Protein AF-A0AA96S8B7-F1 (afdb_monomer_lite)

Radius of gyration: 14.75 Å; chains: 1; bounding box: 35×33×40 Å

pLDDT: mean 76.96, std 10.24, range [42.0, 88.12]

Structure (mmCIF, N/CA/C/O backbone):
data_AF-A0AA96S8B7-F1
#
_entry.id   AF-A0AA96S8B7-F1
#
loop_
_atom_site.group_PDB
_atom_site.id
_atom_site.type_symbol
_atom_site.label_atom_id
_atom_site.label_alt_id
_atom_site.label_comp_id
_atom_site.label_asym_id
_atom_site.label_entity_id
_atom_site.label_seq_id
_atom_site.pdbx_PDB_ins_code
_atom_site.Cartn_x
_atom_site.Cartn_y
_atom_site.Cartn_z
_atom_site.occupancy
_atom_site.B_iso_or_equiv
_atom_site.auth_seq_id
_atom_site.auth_comp_id
_atom_site.auth_asym_id
_atom_site.auth_atom_id
_atom_site.pdbx_PDB_model_num
ATOM 1 N N . MET A 1 1 ? -17.608 2.745 1.727 1.00 42.00 1 MET A N 1
ATOM 2 C CA . MET A 1 1 ? -17.197 3.798 2.677 1.00 42.00 1 MET A CA 1
ATOM 3 C C . MET A 1 1 ? -15.760 4.150 2.307 1.00 42.00 1 MET A C 1
ATOM 5 O O . MET A 1 1 ? -15.001 3.239 2.007 1.00 42.00 1 MET A O 1
ATOM 9 N N . LYS A 1 2 ? -15.414 5.432 2.158 1.00 51.94 2 LYS A N 1
ATOM 10 C CA . LYS A 1 2 ? -14.020 5.862 1.939 1.00 51.94 2 LYS A CA 1
ATOM 11 C C . LYS A 1 2 ? -13.418 6.082 3.327 1.00 51.94 2 LYS A C 1
ATOM 13 O O . LYS A 1 2 ? -14.131 6.589 4.196 1.00 51.94 2 LYS A O 1
ATOM 18 N N . ILE A 1 3 ? -12.161 5.700 3.551 1.00 57.47 3 ILE A N 1
ATOM 19 C CA . ILE A 1 3 ? -11.437 6.162 4.738 1.00 57.47 3 ILE A CA 1
ATOM 20 C C . ILE A 1 3 ? -11.345 7.689 4.617 1.00 57.47 3 ILE A C 1
ATOM 22 O O . ILE A 1 3 ? -10.510 8.210 3.886 1.00 57.47 3 ILE A O 1
ATOM 26 N N . ASN A 1 4 ? -12.241 8.410 5.288 1.00 65.81 4 ASN A N 1
ATOM 27 C CA . ASN A 1 4 ? -12.198 9.867 5.379 1.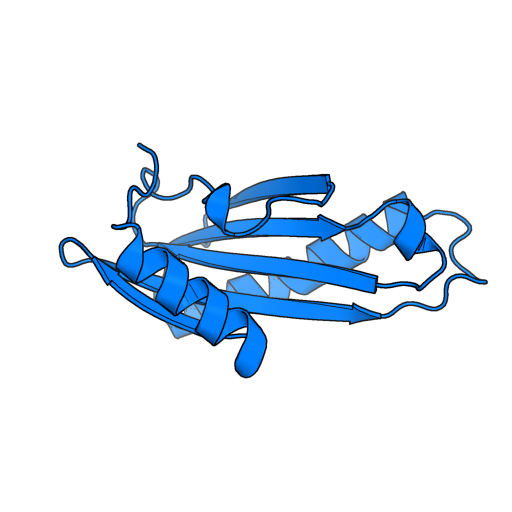00 65.81 4 ASN A CA 1
ATOM 28 C C . ASN A 1 4 ? -11.417 10.233 6.640 1.00 65.81 4 ASN A C 1
ATOM 30 O O . ASN A 1 4 ? -12.002 10.600 7.660 1.00 65.81 4 ASN A O 1
ATOM 34 N N . LEU A 1 5 ? -10.092 10.078 6.585 1.00 73.44 5 LEU A N 1
ATOM 35 C CA . LEU A 1 5 ? -9.236 10.638 7.628 1.00 73.44 5 LEU A CA 1
ATOM 36 C C . LEU A 1 5 ? -9.260 12.169 7.522 1.00 73.44 5 LEU A C 1
ATOM 38 O O . LEU A 1 5 ? -9.311 12.699 6.410 1.00 73.44 5 LEU A O 1
ATOM 42 N N . PRO A 1 6 ? -9.196 12.894 8.651 1.00 81.12 6 PRO A N 1
ATOM 43 C CA . PRO A 1 6 ? -9.025 14.340 8.633 1.00 81.12 6 PRO A CA 1
ATOM 44 C C . PRO A 1 6 ? -7.767 14.728 7.848 1.00 81.12 6 PRO A C 1
ATOM 46 O O . PRO A 1 6 ? -6.746 14.043 7.952 1.00 81.12 6 PRO A O 1
ATOM 49 N N . THR A 1 7 ? -7.811 15.847 7.120 1.00 79.38 7 THR A N 1
ATOM 50 C CA . THR A 1 7 ? -6.695 16.327 6.285 1.00 79.38 7 THR A CA 1
ATOM 51 C C . THR A 1 7 ? -5.375 16.380 7.055 1.00 79.38 7 THR A C 1
ATOM 53 O O . THR A 1 7 ? -4.381 15.826 6.600 1.00 79.38 7 THR A O 1
ATOM 56 N N . GLU A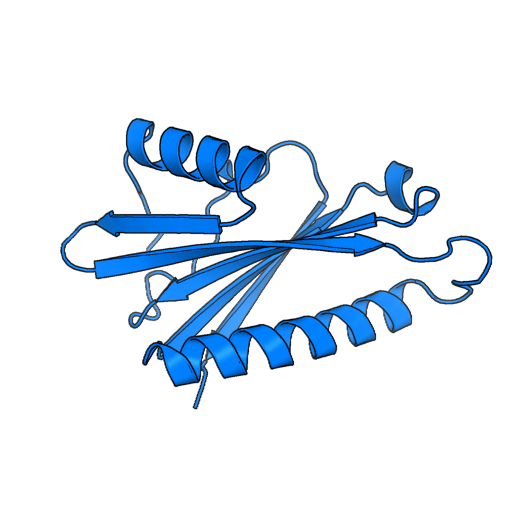 1 8 ? -5.381 16.921 8.276 1.00 81.56 8 GLU A N 1
ATOM 57 C CA . GLU A 1 8 ? -4.190 17.001 9.138 1.00 81.56 8 GLU A CA 1
ATOM 58 C C . GLU A 1 8 ? -3.607 15.618 9.483 1.00 81.56 8 GLU A C 1
ATOM 60 O O . GLU A 1 8 ? -2.392 15.432 9.561 1.00 81.56 8 GLU A O 1
ATOM 65 N N . THR A 1 9 ? -4.473 14.614 9.662 1.00 83.56 9 THR A N 1
ATOM 66 C CA . THR A 1 9 ? -4.038 13.232 9.910 1.00 83.56 9 THR A CA 1
ATOM 67 C C . THR A 1 9 ? -3.390 12.645 8.661 1.00 83.56 9 THR A C 1
ATOM 69 O O . THR A 1 9 ? -2.354 11.986 8.757 1.00 83.56 9 THR A O 1
ATOM 72 N N . MET A 1 10 ? -3.970 12.910 7.488 1.00 82.88 10 MET A N 1
ATOM 73 C CA . MET A 1 10 ? -3.427 12.446 6.214 1.00 82.88 10 MET A CA 1
ATOM 74 C C . MET A 1 10 ? -2.069 13.087 5.906 1.00 82.88 10 MET A C 1
ATOM 76 O O . MET A 1 10 ? -1.129 12.382 5.548 1.00 82.88 10 MET A O 1
ATOM 80 N N . GLU A 1 11 ? -1.913 14.391 6.132 1.00 83.69 11 GLU A N 1
ATOM 81 C CA . GLU A 1 11 ? -0.632 15.093 5.978 1.00 83.69 11 GLU A CA 1
ATOM 82 C C . GLU A 1 11 ? 0.457 14.502 6.889 1.00 83.69 11 GLU A C 1
ATOM 84 O O . GLU A 1 11 ? 1.591 14.269 6.458 1.00 83.69 11 GLU A O 1
ATOM 89 N N . GLY A 1 12 ? 0.106 14.177 8.139 1.00 84.38 12 GLY A N 1
ATOM 90 C CA . GLY A 1 12 ? 1.004 13.498 9.073 1.00 84.38 12 GLY A CA 1
ATOM 91 C C . GLY A 1 12 ? 1.430 12.100 8.603 1.00 84.38 12 GLY A C 1
ATOM 92 O O . GLY A 1 12 ? 2.600 11.722 8.754 1.00 84.38 12 GLY A O 1
ATOM 93 N N . ILE A 1 13 ? 0.506 11.344 7.999 1.00 85.31 13 ILE A N 1
ATOM 94 C CA . ILE A 1 13 ? 0.786 10.036 7.388 1.00 85.31 13 ILE A CA 1
ATOM 95 C C . ILE A 1 13 ? 1.734 10.196 6.201 1.00 85.31 13 ILE A C 1
ATOM 97 O O . ILE A 1 13 ? 2.764 9.523 6.172 1.00 85.31 13 ILE A O 1
ATOM 101 N N . ILE A 1 14 ? 1.435 11.104 5.267 1.00 83.38 14 ILE A N 1
ATOM 102 C CA . ILE A 1 14 ? 2.253 11.359 4.072 1.00 83.38 14 ILE A CA 1
ATOM 103 C C . ILE A 1 14 ? 3.686 11.695 4.485 1.00 83.38 14 ILE A C 1
ATOM 105 O O . ILE A 1 14 ? 4.625 11.007 4.081 1.00 83.38 14 ILE A O 1
ATOM 109 N N . LYS A 1 15 ? 3.858 12.659 5.395 1.00 84.75 15 LYS A N 1
ATOM 110 C CA . LYS A 1 15 ? 5.178 13.062 5.897 1.00 84.75 15 LYS A CA 1
ATOM 111 C C . LYS A 1 15 ? 5.930 11.907 6.567 1.00 84.75 15 LYS A C 1
ATOM 113 O O . LYS A 1 15 ? 7.143 11.760 6.411 1.00 84.75 15 LYS A O 1
ATOM 118 N N . SER A 1 16 ? 5.224 11.056 7.312 1.00 85.88 16 SER A N 1
ATOM 119 C CA . SER A 1 16 ? 5.825 9.874 7.947 1.00 85.88 16 SER A CA 1
ATOM 120 C C . SER A 1 16 ? 6.258 8.826 6.919 1.00 85.88 16 SER A C 1
ATOM 122 O O . SER A 1 16 ? 7.349 8.267 7.040 1.00 85.88 16 SER A O 1
ATOM 124 N N . LEU A 1 17 ? 5.454 8.599 5.877 1.00 83.00 17 LEU A N 1
ATOM 125 C CA . LEU A 1 17 ? 5.792 7.708 4.766 1.00 83.00 17 LEU A CA 1
ATOM 126 C C . LEU A 1 17 ? 6.964 8.238 3.931 1.00 83.00 17 LEU A C 1
ATOM 128 O O . LEU A 1 17 ? 7.742 7.440 3.417 1.00 83.00 17 LEU A O 1
ATOM 132 N N . GLU A 1 18 ? 7.131 9.553 3.809 1.00 82.38 18 GLU A N 1
ATOM 133 C CA . GLU A 1 18 ? 8.282 10.164 3.134 1.00 82.38 18 GLU A CA 1
ATOM 134 C C . GLU A 1 18 ? 9.593 9.973 3.902 1.00 82.38 18 GLU A C 1
ATOM 136 O O . GLU A 1 18 ? 10.616 9.665 3.293 1.00 82.38 18 GLU A O 1
ATOM 141 N N . ILE A 1 19 ? 9.565 10.123 5.230 1.00 82.75 19 ILE A N 1
ATOM 142 C CA . ILE A 1 19 ? 10.776 10.089 6.066 1.00 82.75 19 ILE A CA 1
ATOM 143 C C . ILE A 1 19 ? 11.140 8.661 6.483 1.00 82.75 19 ILE A C 1
ATOM 145 O O . ILE A 1 19 ? 12.312 8.288 6.490 1.00 82.75 19 ILE A O 1
ATOM 149 N N . LYS A 1 20 ? 10.144 7.869 6.890 1.00 85.69 20 LYS A N 1
ATOM 150 C CA . LYS A 1 20 ? 10.342 6.582 7.578 1.00 85.69 20 LYS A CA 1
ATOM 151 C C . LYS A 1 20 ? 9.842 5.385 6.786 1.00 85.69 20 LYS A C 1
ATOM 153 O O . LYS A 1 20 ? 10.028 4.262 7.242 1.00 85.69 20 LYS A O 1
ATOM 158 N N . ASN A 1 21 ? 9.182 5.606 5.647 1.00 85.25 21 ASN A N 1
ATOM 159 C CA . ASN A 1 21 ? 8.504 4.564 4.873 1.00 85.25 21 ASN A CA 1
ATOM 160 C C . ASN A 1 21 ? 7.420 3.792 5.653 1.00 85.25 21 ASN A C 1
ATOM 162 O O . ASN A 1 21 ? 6.956 2.750 5.203 1.00 85.25 21 ASN A O 1
ATOM 166 N N . GLN A 1 22 ? 6.981 4.295 6.806 1.00 87.62 22 GLN A N 1
ATOM 167 C CA . GLN A 1 22 ? 5.915 3.697 7.604 1.00 87.62 22 GLN A CA 1
ATOM 168 C C . GLN A 1 22 ? 5.186 4.772 8.408 1.00 87.62 22 GLN A C 1
ATOM 170 O O . GLN A 1 22 ? 5.789 5.766 8.822 1.00 87.62 22 GLN A O 1
ATOM 175 N N . ALA A 1 23 ? 3.900 4.557 8.659 1.00 86.94 23 ALA A N 1
ATOM 176 C CA . ALA A 1 23 ? 3.074 5.413 9.496 1.00 86.94 23 ALA A CA 1
ATOM 177 C C . ALA A 1 23 ? 2.025 4.577 10.235 1.00 86.94 23 ALA A C 1
ATOM 179 O O . ALA A 1 23 ? 1.705 3.450 9.858 1.00 86.94 23 ALA A O 1
ATOM 180 N N . SER A 1 24 ? 1.487 5.099 11.328 1.00 85.69 24 SER A N 1
ATOM 181 C CA . SER A 1 24 ? 0.349 4.485 12.012 1.00 85.69 24 SER A CA 1
ATOM 182 C C . SER A 1 24 ? -0.506 5.568 12.630 1.00 85.69 24 SER A C 1
ATOM 184 O O . SER A 1 24 ? 0.026 6.568 13.107 1.00 85.69 24 SER A O 1
ATOM 186 N N . THR A 1 25 ? -1.815 5.371 12.619 1.00 86.50 25 THR A N 1
ATOM 187 C CA . THR A 1 25 ? -2.759 6.269 13.277 1.00 86.50 25 THR A CA 1
ATOM 188 C C . THR A 1 25 ? -3.938 5.477 13.815 1.00 86.50 25 THR A C 1
ATOM 190 O O . THR A 1 25 ? -4.194 4.360 13.367 1.00 86.50 25 THR A O 1
ATOM 193 N N . ARG A 1 26 ? -4.667 6.073 14.754 1.00 83.44 26 ARG A N 1
ATOM 194 C CA . ARG A 1 26 ? -5.934 5.546 15.243 1.00 83.44 26 ARG A CA 1
ATOM 195 C C . ARG A 1 26 ? -7.035 6.546 14.935 1.00 83.44 26 ARG A C 1
ATOM 197 O O . ARG A 1 26 ? -6.939 7.704 15.333 1.00 83.44 26 ARG A O 1
ATOM 204 N N . PHE A 1 27 ? -8.083 6.103 14.254 1.00 80.81 27 PHE A N 1
ATOM 205 C CA . PHE A 1 27 ? -9.225 6.942 13.896 1.00 80.81 27 PHE A CA 1
ATOM 206 C C . PHE A 1 27 ? -10.524 6.174 14.127 1.00 80.81 27 PHE A C 1
ATOM 208 O O . PHE A 1 27 ? -10.605 4.993 13.810 1.00 80.81 27 PHE A O 1
ATOM 215 N N . ASN A 1 28 ? -11.519 6.813 14.752 1.00 77.44 28 ASN A N 1
ATOM 216 C CA . ASN A 1 28 ? -12.787 6.181 15.150 1.00 77.44 28 ASN A CA 1
ATOM 217 C C . ASN A 1 28 ? -12.626 4.846 15.906 1.00 77.44 28 ASN A C 1
ATOM 219 O O . ASN A 1 28 ? -13.411 3.917 15.749 1.00 77.44 28 ASN A O 1
ATOM 223 N N . GLY A 1 29 ? -11.594 4.749 16.749 1.00 75.38 29 GLY A N 1
ATOM 224 C CA . GLY A 1 29 ? -11.315 3.553 17.546 1.00 75.38 29 GLY A CA 1
ATOM 225 C C . GLY A 1 29 ? -10.562 2.443 16.807 1.00 75.38 29 GLY A C 1
ATOM 226 O O . GLY A 1 29 ? -10.165 1.485 17.470 1.00 75.38 29 GLY A O 1
ATOM 227 N N . GLN A 1 30 ? -10.288 2.610 15.512 1.00 75.81 30 GLN A N 1
ATOM 228 C CA . GLN A 1 30 ? -9.646 1.634 14.637 1.00 75.81 30 GLN A CA 1
ATOM 229 C C . GLN A 1 30 ? -8.201 2.014 14.314 1.00 75.81 30 GLN A C 1
ATOM 231 O O . GLN A 1 30 ? -7.898 3.184 14.066 1.00 75.81 30 GLN A O 1
ATOM 236 N N . ASP A 1 31 ? -7.318 1.019 14.323 1.00 79.94 31 ASP A N 1
ATOM 237 C CA . ASP A 1 31 ? -5.902 1.202 14.028 1.00 79.94 31 ASP A CA 1
ATOM 238 C C . ASP A 1 31 ? -5.642 1.044 12.530 1.00 79.94 31 ASP A C 1
ATOM 240 O O . ASP A 1 31 ? -6.012 0.042 11.920 1.00 79.94 31 ASP A O 1
ATOM 244 N N . PHE A 1 32 ? -4.953 2.027 11.959 1.00 78.88 32 PHE A N 1
ATOM 245 C CA . PHE A 1 32 ? -4.476 2.018 10.585 1.00 78.88 32 PHE A CA 1
ATOM 246 C C . PHE A 1 32 ? -2.953 1.976 10.600 1.00 78.88 32 PHE A C 1
ATOM 248 O O . PHE A 1 32 ? -2.297 2.841 11.187 1.00 78.88 32 PHE A O 1
ATOM 255 N N . HIS A 1 33 ? -2.381 0.978 9.935 1.00 82.88 33 HIS A N 1
ATOM 256 C CA . HIS A 1 33 ? -0.939 0.851 9.758 1.00 82.88 33 HIS A CA 1
ATOM 257 C C . HIS A 1 33 ? -0.610 1.008 8.281 1.00 82.88 33 HIS A C 1
ATOM 259 O O . HIS A 1 33 ? -1.134 0.246 7.482 1.00 82.88 33 HIS A O 1
ATOM 265 N N . PHE A 1 34 ? 0.237 1.976 7.937 1.00 83.69 34 PHE A N 1
ATOM 266 C CA . PHE A 1 34 ? 0.656 2.268 6.570 1.00 83.69 34 PHE A CA 1
ATOM 267 C C . PHE A 1 34 ? 2.127 1.938 6.402 1.00 83.69 34 PHE A C 1
ATOM 269 O O . PHE A 1 34 ? 2.948 2.273 7.262 1.00 83.69 34 PHE A O 1
ATOM 276 N N . LYS A 1 35 ? 2.481 1.375 5.255 1.00 84.00 35 LYS A N 1
ATOM 277 C CA . LYS A 1 35 ? 3.874 1.128 4.912 1.00 84.00 35 LYS A CA 1
ATOM 278 C C . LYS A 1 35 ? 4.114 1.369 3.434 1.00 84.00 35 LYS A C 1
ATOM 280 O O . LYS A 1 35 ? 3.230 1.161 2.608 1.00 84.00 35 LYS A O 1
ATOM 285 N N . LYS A 1 36 ? 5.306 1.869 3.131 1.00 82.94 36 LYS A N 1
ATOM 286 C CA . LYS A 1 36 ? 5.778 2.219 1.798 1.00 82.94 36 LYS A CA 1
ATOM 287 C C . LYS A 1 36 ? 7.013 1.387 1.491 1.00 82.94 36 LYS A C 1
ATOM 289 O O . LYS A 1 36 ? 8.004 1.452 2.207 1.00 82.94 36 LYS A O 1
ATOM 294 N N . GLU A 1 37 ? 6.988 0.632 0.408 1.00 82.75 37 GLU A N 1
ATOM 295 C CA . GLU A 1 37 ? 8.135 -0.148 -0.047 1.00 82.75 37 GLU A CA 1
ATOM 296 C C . GLU A 1 37 ? 8.525 0.256 -1.458 1.00 82.75 37 GLU A C 1
ATOM 298 O O . GLU A 1 37 ? 7.674 0.426 -2.327 1.00 82.75 37 GLU A O 1
ATOM 303 N N . ARG A 1 38 ? 9.828 0.423 -1.691 1.00 81.12 38 ARG A N 1
ATOM 304 C CA . ARG A 1 38 ? 10.376 0.727 -3.011 1.00 81.12 38 ARG A CA 1
ATOM 305 C C . ARG A 1 38 ? 11.161 -0.475 -3.509 1.00 81.12 38 ARG A C 1
ATOM 307 O O . ARG A 1 38 ? 12.103 -0.915 -2.855 1.00 81.12 38 ARG A O 1
ATOM 314 N N . PHE A 1 39 ? 10.809 -0.946 -4.695 1.00 78.94 39 PHE A N 1
ATOM 315 C CA . PHE A 1 39 ? 11.532 -1.997 -5.394 1.00 78.94 39 PHE A CA 1
ATOM 316 C C . PHE A 1 39 ? 12.236 -1.400 -6.602 1.00 78.94 39 PHE A C 1
ATOM 318 O O . PHE A 1 39 ? 11.603 -0.738 -7.426 1.00 78.94 39 PHE A O 1
ATOM 325 N N . SER A 1 40 ? 13.546 -1.632 -6.678 1.00 73.50 40 SER A N 1
ATOM 326 C CA . SER A 1 40 ? 14.359 -1.292 -7.843 1.00 73.50 40 SER A CA 1
ATOM 327 C C . SER A 1 40 ? 14.527 -2.519 -8.743 1.00 73.50 40 SER A C 1
ATOM 329 O O . SER A 1 40 ? 14.635 -3.640 -8.240 1.00 73.50 40 SER A O 1
ATOM 331 N N . PHE A 1 41 ? 14.593 -2.315 -10.054 1.00 70.31 41 PHE A N 1
ATOM 332 C CA . PHE A 1 41 ? 14.880 -3.339 -11.048 1.00 70.31 41 PHE A CA 1
ATOM 333 C C . PHE A 1 41 ? 15.802 -2.821 -12.146 1.00 70.31 41 PHE A C 1
ATOM 335 O O . PHE A 1 41 ? 15.940 -1.621 -12.359 1.00 70.31 41 PHE A O 1
ATOM 342 N N . ASP A 1 42 ? 16.447 -3.764 -12.822 1.00 63.72 42 ASP A N 1
ATOM 343 C CA . ASP A 1 42 ? 17.393 -3.489 -13.894 1.00 63.72 42 ASP A CA 1
ATOM 344 C C . ASP A 1 42 ? 16.612 -3.345 -15.210 1.00 63.72 42 ASP A C 1
ATOM 346 O O . ASP A 1 42 ? 16.127 -4.334 -15.776 1.00 63.72 42 ASP A O 1
ATOM 350 N N . SER A 1 43 ? 16.417 -2.105 -15.661 1.00 57.94 43 SER A N 1
ATOM 351 C CA . SER A 1 43 ? 15.555 -1.757 -16.800 1.00 57.94 43 SER A CA 1
ATOM 352 C C . SER A 1 43 ? 16.024 -2.370 -18.125 1.00 57.94 43 SER A C 1
ATOM 354 O O . SER A 1 43 ? 15.206 -2.646 -18.999 1.00 57.94 43 SER A O 1
ATOM 356 N N . GLY A 1 44 ? 17.311 -2.720 -18.240 1.00 55.06 44 GLY A N 1
ATOM 357 C CA . GLY A 1 44 ? 17.892 -3.355 -19.428 1.00 55.06 44 GLY A CA 1
ATOM 358 C C . GLY A 1 44 ? 17.515 -4.828 -19.664 1.00 55.06 44 GLY A C 1
ATOM 359 O O . GLY A 1 44 ? 17.896 -5.382 -20.692 1.00 55.06 44 GLY A O 1
ATOM 360 N N . LYS A 1 45 ? 16.797 -5.493 -18.742 1.00 53.06 45 LYS A N 1
ATOM 361 C CA . LYS A 1 45 ? 16.449 -6.933 -18.843 1.00 53.06 45 LYS A CA 1
ATOM 362 C C . LYS A 1 45 ? 14.950 -7.239 -18.875 1.00 53.06 45 LYS A C 1
ATOM 364 O O . LYS A 1 45 ? 14.574 -8.406 -18.993 1.00 53.06 45 LYS A O 1
ATOM 369 N N . ALA A 1 46 ? 14.085 -6.236 -18.759 1.00 54.34 46 ALA A N 1
ATOM 370 C CA . ALA A 1 46 ? 12.645 -6.447 -18.664 1.00 54.34 46 ALA A CA 1
ATOM 371 C C . ALA A 1 46 ? 11.993 -6.536 -20.055 1.00 54.34 46 ALA A C 1
ATOM 373 O O . ALA A 1 46 ? 11.210 -5.679 -20.440 1.00 54.34 46 ALA A O 1
ATOM 374 N N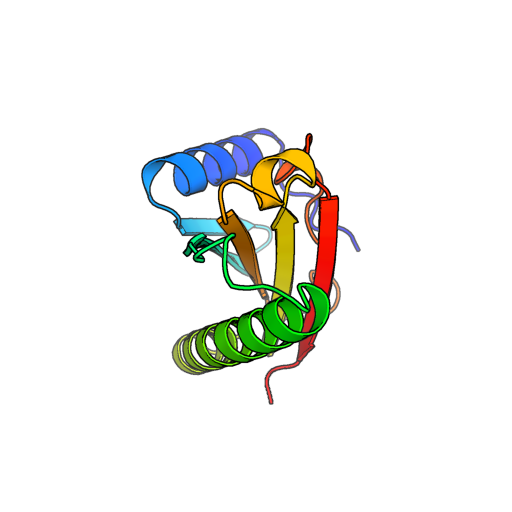 . SER A 1 47 ? 12.268 -7.607 -20.805 1.00 57.91 47 SER A N 1
ATOM 375 C CA . SER A 1 47 ? 11.561 -7.890 -22.066 1.00 57.91 47 SER A CA 1
ATOM 376 C C . SER A 1 47 ? 10.061 -8.175 -21.877 1.00 57.91 47 SER A C 1
ATOM 378 O O . SER A 1 47 ? 9.334 -8.273 -22.861 1.00 57.91 47 SER A O 1
ATOM 380 N N . ASN A 1 48 ? 9.574 -8.280 -20.630 1.00 71.00 48 ASN A N 1
ATOM 381 C CA . ASN A 1 48 ? 8.147 -8.342 -20.325 1.00 71.00 48 ASN A CA 1
ATOM 382 C C . ASN A 1 48 ? 7.826 -7.696 -18.961 1.00 71.00 48 ASN A C 1
ATOM 384 O O . ASN A 1 48 ? 7.851 -8.348 -17.912 1.00 71.00 48 ASN A O 1
ATOM 388 N N . PHE A 1 49 ? 7.570 -6.386 -18.973 1.00 73.44 49 PHE A N 1
ATOM 389 C CA . PHE A 1 49 ? 7.297 -5.582 -17.777 1.00 73.44 49 PHE A CA 1
ATOM 390 C C . PHE A 1 49 ? 6.070 -6.073 -16.984 1.00 73.44 49 PHE A C 1
ATOM 392 O O . PHE A 1 49 ? 6.101 -6.096 -15.754 1.00 73.44 49 PHE A O 1
ATOM 399 N N . SER A 1 50 ? 5.029 -6.558 -17.666 1.00 76.38 50 SER A N 1
ATOM 400 C CA . SER A 1 50 ? 3.817 -7.101 -17.032 1.00 76.38 50 SER A CA 1
ATOM 401 C C . SER A 1 50 ? 4.115 -8.319 -16.151 1.00 76.38 50 SER A C 1
ATOM 403 O O . SER A 1 50 ? 3.750 -8.345 -14.980 1.00 76.38 50 SER A O 1
ATOM 405 N N . THR A 1 51 ? 4.874 -9.292 -16.662 1.00 78.81 51 THR A N 1
ATOM 406 C CA . THR A 1 51 ? 5.287 -10.479 -15.896 1.00 78.81 51 THR A CA 1
ATOM 407 C C . THR A 1 51 ? 6.176 -10.114 -14.704 1.00 78.81 51 THR A C 1
ATOM 409 O O . THR A 1 51 ? 6.173 -10.796 -13.677 1.00 78.81 51 THR A O 1
ATOM 412 N N . PHE A 1 52 ? 6.969 -9.048 -14.819 1.00 79.00 52 PHE A N 1
ATOM 413 C CA . PHE A 1 52 ? 7.751 -8.537 -13.696 1.00 79.00 52 PHE A CA 1
ATOM 414 C C . PHE A 1 52 ? 6.857 -7.925 -12.614 1.00 79.00 52 PHE A C 1
ATOM 416 O O . PHE A 1 52 ? 7.030 -8.247 -11.436 1.00 79.00 52 PHE A O 1
ATOM 423 N N . LEU A 1 53 ? 5.893 -7.092 -13.011 1.00 80.38 53 LEU A N 1
ATOM 424 C CA . LEU A 1 53 ? 4.914 -6.518 -12.095 1.00 80.38 53 LEU A CA 1
ATOM 425 C C . LEU A 1 53 ? 4.147 -7.607 -11.345 1.00 80.38 53 LEU A C 1
ATOM 427 O O . LEU A 1 53 ? 4.090 -7.551 -10.123 1.00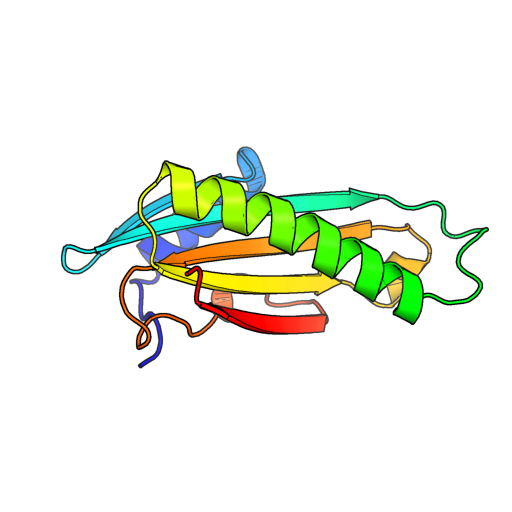 80.38 53 LEU A O 1
ATOM 431 N N . GLU A 1 54 ? 3.685 -8.652 -12.032 1.00 84.19 54 GLU A N 1
ATOM 432 C CA . GLU A 1 54 ? 3.015 -9.791 -11.390 1.00 84.19 54 GLU A CA 1
ATOM 433 C C . GLU A 1 54 ? 3.901 -10.483 -10.340 1.00 84.19 54 GLU A C 1
ATOM 435 O O . GLU A 1 54 ? 3.442 -10.833 -9.251 1.00 84.19 54 GLU A O 1
ATOM 440 N N . LYS A 1 55 ? 5.197 -10.668 -10.628 1.00 83.62 55 LYS A N 1
ATOM 441 C CA . LYS A 1 55 ? 6.144 -11.252 -9.663 1.00 83.62 55 LYS A CA 1
ATOM 442 C C . LYS A 1 55 ? 6.378 -10.342 -8.458 1.00 83.62 55 LYS A C 1
ATOM 444 O O . LYS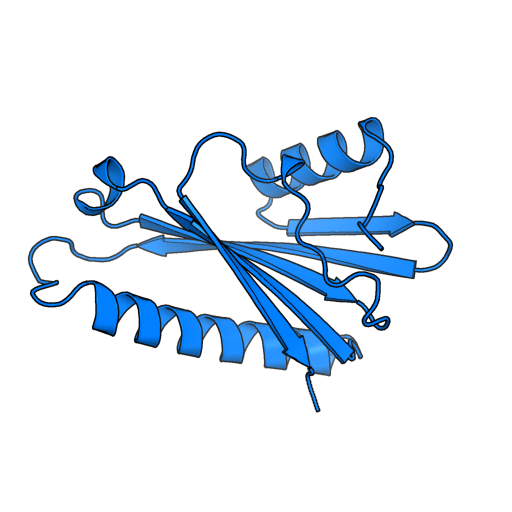 A 1 55 ? 6.532 -10.847 -7.343 1.00 83.62 55 LYS A O 1
ATOM 449 N N . LEU A 1 56 ? 6.435 -9.025 -8.666 1.00 85.50 56 LEU A N 1
ATOM 450 C CA . LEU A 1 56 ? 6.522 -8.068 -7.566 1.00 85.50 56 LEU A CA 1
ATOM 451 C C . LEU A 1 56 ? 5.247 -8.074 -6.726 1.00 85.50 56 LEU A C 1
ATOM 453 O O . LEU A 1 56 ? 5.360 -8.164 -5.507 1.00 85.50 56 LEU A O 1
ATOM 457 N N . ASP A 1 57 ? 4.072 -8.056 -7.356 1.00 87.62 57 ASP A N 1
ATOM 458 C CA . ASP A 1 57 ? 2.780 -8.115 -6.671 1.00 87.62 57 ASP A CA 1
ATOM 459 C C . ASP A 1 57 ? 2.725 -9.354 -5.771 1.00 87.62 57 ASP A C 1
ATOM 461 O O . ASP A 1 57 ? 2.477 -9.240 -4.575 1.00 87.62 57 ASP A O 1
ATOM 465 N N . GLN A 1 58 ? 3.088 -10.532 -6.292 1.00 87.88 58 GLN A N 1
ATOM 466 C CA . GLN A 1 58 ? 3.147 -11.769 -5.502 1.00 87.88 58 GLN A CA 1
ATOM 467 C C . GLN A 1 58 ? 4.139 -11.699 -4.333 1.00 87.88 58 GLN A C 1
ATOM 469 O O . GLN A 1 58 ? 3.906 -12.288 -3.273 1.00 87.88 58 GLN A O 1
ATOM 474 N N . LYS A 1 59 ? 5.283 -11.027 -4.513 1.00 87.69 59 LYS A N 1
ATOM 475 C CA . LYS A 1 59 ? 6.279 -10.853 -3.448 1.00 87.69 59 LYS A CA 1
ATOM 476 C C . LYS A 1 59 ? 5.751 -9.924 -2.357 1.00 87.69 59 LYS A C 1
ATOM 478 O O . LYS A 1 59 ? 5.877 -10.256 -1.180 1.00 87.69 59 LYS A O 1
ATOM 483 N N . VAL A 1 60 ? 5.147 -8.806 -2.743 1.00 86.69 60 VAL A N 1
ATOM 484 C CA . VAL A 1 60 ? 4.542 -7.836 -1.826 1.00 86.69 60 VAL A CA 1
ATOM 485 C C . VAL A 1 60 ? 3.372 -8.468 -1.082 1.00 86.69 60 VAL A C 1
ATOM 487 O O . VAL A 1 60 ? 3.315 -8.380 0.138 1.00 86.69 60 VAL A O 1
ATOM 490 N N . GLU A 1 61 ? 2.506 -9.217 -1.763 1.00 87.69 61 GLU A N 1
ATOM 491 C CA . GLU A 1 61 ? 1.401 -9.943 -1.129 1.00 87.69 61 GLU A CA 1
ATOM 492 C C . GLU A 1 61 ? 1.884 -10.929 -0.056 1.00 87.69 61 GLU A C 1
ATOM 494 O O . GLU A 1 61 ? 1.256 -11.054 0.995 1.00 87.69 61 GLU A O 1
ATOM 499 N N . LYS A 1 62 ? 3.025 -11.602 -0.267 1.00 88.12 62 LYS A N 1
ATOM 500 C CA . LYS A 1 62 ? 3.628 -12.466 0.762 1.00 88.12 62 LYS A CA 1
ATOM 501 C C . LYS A 1 62 ? 4.069 -11.677 1.997 1.00 88.12 62 LYS A C 1
ATOM 503 O O . LYS A 1 62 ? 3.830 -12.151 3.104 1.00 88.12 62 LYS A O 1
ATOM 508 N N . VAL A 1 63 ? 4.694 -10.513 1.810 1.00 86.25 63 VAL A N 1
ATOM 509 C CA . VAL A 1 63 ? 5.120 -9.630 2.913 1.00 86.25 63 VAL A CA 1
ATOM 510 C C . VAL A 1 63 ? 3.904 -9.123 3.683 1.00 86.25 63 VAL A C 1
ATOM 512 O O . VAL A 1 63 ? 3.839 -9.269 4.899 1.00 86.25 63 VAL A O 1
ATOM 515 N N . ILE A 1 64 ? 2.906 -8.613 2.965 1.00 86.62 64 ILE A N 1
ATOM 516 C CA . ILE A 1 64 ? 1.678 -8.056 3.536 1.00 86.62 64 ILE A CA 1
ATOM 517 C C . ILE A 1 64 ? 0.912 -9.106 4.333 1.00 86.62 64 ILE A C 1
ATOM 519 O O . ILE A 1 64 ? 0.473 -8.825 5.444 1.00 86.62 64 ILE A O 1
ATOM 523 N N . ARG A 1 65 ? 0.786 -10.329 3.807 1.00 86.25 65 ARG A N 1
ATOM 524 C CA . ARG A 1 65 ? 0.164 -11.438 4.539 1.00 86.25 65 ARG A CA 1
ATOM 525 C C . ARG A 1 65 ? 0.888 -11.719 5.853 1.00 86.25 65 ARG A C 1
ATOM 527 O O . ARG A 1 65 ? 0.239 -11.787 6.888 1.00 86.25 65 ARG A O 1
ATOM 534 N N . HIS A 1 66 ? 2.215 -11.830 5.817 1.00 86.12 66 HIS A N 1
ATOM 535 C CA . HIS A 1 66 ? 2.999 -12.089 7.022 1.00 86.12 66 HIS A CA 1
ATOM 536 C C . HIS A 1 66 ? 2.832 -10.978 8.074 1.00 86.12 66 HIS A C 1
ATOM 538 O O . HIS A 1 66 ? 2.678 -11.255 9.262 1.00 86.12 66 HIS A O 1
ATOM 544 N N . GLU A 1 67 ? 2.810 -9.714 7.646 1.00 84.25 67 GLU A N 1
ATOM 545 C CA . GLU A 1 67 ? 2.594 -8.584 8.551 1.00 84.25 67 GLU A CA 1
ATOM 546 C C . GLU A 1 67 ? 1.187 -8.558 9.144 1.00 84.25 67 GLU A C 1
ATOM 548 O O . GLU A 1 67 ? 1.038 -8.358 10.351 1.00 84.25 67 GLU A O 1
ATOM 553 N N . ALA A 1 68 ? 0.164 -8.789 8.323 1.00 83.56 68 ALA A N 1
ATOM 554 C CA . ALA A 1 68 ? -1.216 -8.848 8.779 1.00 83.56 68 ALA A CA 1
ATOM 555 C C . ALA A 1 68 ? -1.442 -9.973 9.789 1.00 83.56 68 ALA A C 1
ATOM 557 O O . ALA A 1 68 ? -2.040 -9.720 10.831 1.00 83.56 68 ALA A O 1
ATOM 558 N N . GLU A 1 69 ? -0.913 -11.172 9.526 1.00 83.94 69 GLU A N 1
ATOM 559 C CA . GLU A 1 69 ? -0.954 -12.301 10.462 1.00 83.94 69 GLU A CA 1
ATOM 560 C C . GLU A 1 69 ? -0.284 -11.926 11.791 1.00 83.94 69 GLU A C 1
ATOM 562 O O . GLU A 1 69 ? -0.862 -12.121 12.856 1.00 83.94 69 GLU A O 1
ATOM 567 N N . SER A 1 70 ? 0.898 -11.297 11.743 1.00 81.50 70 SER A N 1
ATOM 568 C CA . SER A 1 70 ? 1.627 -10.889 12.955 1.00 81.50 70 SER A CA 1
ATOM 569 C C . SER A 1 70 ? 0.900 -9.829 13.795 1.00 81.50 70 SER A C 1
ATOM 571 O O . SER A 1 70 ? 1.141 -9.713 14.996 1.00 81.50 70 SER A O 1
ATOM 573 N N . LYS A 1 71 ? 0.022 -9.041 13.165 1.00 78.69 71 LYS A N 1
ATOM 574 C CA . LYS A 1 71 ? -0.691 -7.908 13.772 1.00 78.69 71 LYS A CA 1
ATOM 575 C C . LYS A 1 71 ? -2.201 -8.149 13.910 1.00 78.69 71 LYS A C 1
ATOM 577 O O . LYS A 1 71 ? -2.905 -7.240 14.338 1.00 78.69 71 LYS A O 1
ATOM 582 N N . ASN A 1 72 ? -2.689 -9.353 13.597 1.00 83.38 72 ASN A N 1
ATOM 583 C CA . ASN A 1 72 ? -4.108 -9.731 13.606 1.00 83.38 72 ASN A CA 1
ATOM 584 C C . ASN A 1 72 ? -5.011 -8.802 12.767 1.00 83.38 72 ASN A C 1
ATOM 586 O O . ASN A 1 72 ? -6.079 -8.381 13.222 1.00 83.38 72 ASN A O 1
ATOM 590 N N . PHE A 1 73 ? -4.582 -8.471 11.546 1.00 84.12 73 PHE A N 1
ATOM 591 C CA . PHE A 1 73 ? -5.409 -7.748 10.578 1.00 84.12 73 PHE A CA 1
ATOM 592 C C . PHE A 1 73 ? -6.070 -8.694 9.571 1.00 84.12 73 PHE A C 1
ATOM 594 O O . PHE A 1 73 ? -5.442 -9.620 9.067 1.00 84.12 73 PHE A O 1
ATOM 601 N N . THR A 1 74 ? -7.330 -8.417 9.234 1.00 84.69 74 THR A N 1
ATOM 602 C CA . THR A 1 74 ? -8.147 -9.260 8.340 1.00 84.69 74 THR A CA 1
ATOM 603 C C . THR A 1 74 ? -8.071 -8.820 6.876 1.00 84.69 74 THR A C 1
ATOM 605 O O . THR A 1 74 ? -8.224 -9.629 5.958 1.00 84.69 74 THR A O 1
ATOM 608 N N . PHE A 1 75 ? -7.837 -7.531 6.631 1.00 84.25 75 PHE A N 1
ATOM 609 C CA . PHE A 1 75 ? -7.783 -6.946 5.298 1.00 84.25 75 PHE A CA 1
ATOM 610 C C . PHE A 1 75 ? -6.516 -6.122 5.110 1.00 84.25 75 PHE A C 1
ATOM 612 O O . PHE A 1 75 ? -6.069 -5.418 6.017 1.00 84.25 75 PHE A O 1
ATOM 619 N N . ALA A 1 76 ? -5.985 -6.167 3.893 1.00 86.12 76 ALA A N 1
ATOM 620 C CA . ALA A 1 76 ? -4.971 -5.240 3.421 1.00 86.12 76 ALA A CA 1
ATOM 621 C C . ALA A 1 76 ? -5.420 -4.608 2.108 1.00 86.12 76 ALA A C 1
ATOM 623 O O . ALA A 1 76 ? -5.878 -5.301 1.196 1.00 86.12 76 ALA A O 1
ATOM 624 N N . THR A 1 77 ? -5.252 -3.299 2.005 1.00 86.50 77 THR A N 1
ATOM 625 C CA . THR A 1 77 ? -5.436 -2.552 0.764 1.00 86.50 77 THR A CA 1
ATOM 626 C C . THR A 1 77 ? -4.074 -2.138 0.260 1.00 86.50 77 THR A C 1
ATOM 628 O O . THR A 1 77 ? -3.264 -1.600 1.013 1.00 86.50 77 THR A O 1
ATOM 631 N N . ILE A 1 78 ? -3.827 -2.399 -1.014 1.00 87.00 78 ILE A N 1
ATOM 632 C CA . ILE A 1 78 ? -2.529 -2.241 -1.650 1.00 87.00 78 ILE A CA 1
ATOM 633 C C . ILE A 1 78 ? -2.702 -1.232 -2.769 1.00 87.00 78 ILE A C 1
ATOM 635 O O . ILE A 1 78 ? -3.620 -1.359 -3.571 1.00 87.00 78 ILE A O 1
ATOM 639 N N . GLY A 1 79 ? -1.832 -0.233 -2.803 1.00 86.44 79 GLY A N 1
ATOM 640 C CA . GLY A 1 79 ? -1.668 0.705 -3.899 1.00 86.44 79 GLY A CA 1
ATOM 641 C C . GLY A 1 79 ? -0.275 0.546 -4.480 1.00 86.44 79 GLY A C 1
ATOM 642 O O . GLY A 1 79 ? 0.723 0.806 -3.807 1.00 86.44 79 GLY A O 1
ATOM 643 N N . ARG A 1 80 ? -0.200 0.113 -5.734 1.00 87.50 80 ARG A N 1
ATOM 644 C CA . ARG A 1 80 ? 1.032 0.125 -6.514 1.00 87.50 80 ARG A CA 1
ATOM 645 C C . ARG A 1 80 ? 1.099 1.420 -7.302 1.00 87.50 80 ARG A C 1
ATOM 647 O O . ARG A 1 80 ? 0.170 1.756 -8.026 1.00 87.50 80 ARG A O 1
ATOM 654 N N . VAL A 1 81 ? 2.225 2.096 -7.155 1.00 82.31 81 VAL A N 1
ATOM 655 C CA . VAL A 1 81 ? 2.504 3.437 -7.640 1.00 82.31 81 VAL A CA 1
ATOM 656 C C . VAL A 1 81 ? 3.710 3.376 -8.566 1.00 82.31 81 VAL A C 1
ATOM 658 O O . VAL A 1 81 ? 4.806 2.981 -8.145 1.00 82.31 81 VAL A O 1
ATOM 661 N N . TRP A 1 82 ? 3.530 3.784 -9.819 1.00 73.69 82 TRP A N 1
ATOM 662 C CA . TRP A 1 82 ? 4.635 3.956 -10.759 1.00 73.69 82 TRP A CA 1
ATOM 663 C C . TRP A 1 82 ? 4.397 5.144 -11.692 1.00 73.69 82 TRP A C 1
ATOM 665 O O . TRP A 1 82 ? 3.288 5.649 -11.836 1.00 73.69 82 TRP A O 1
ATOM 675 N N . GLN A 1 83 ? 5.478 5.628 -12.289 1.00 67.00 83 GLN A N 1
ATOM 676 C CA . GLN A 1 83 ? 5.443 6.604 -13.373 1.00 67.00 83 GLN A CA 1
ATOM 677 C C . GLN A 1 83 ? 5.971 5.895 -14.609 1.00 67.00 83 GLN A C 1
ATOM 679 O O . GLN A 1 83 ? 7.027 5.266 -14.530 1.00 67.00 83 GLN A O 1
ATOM 684 N N . GLU A 1 84 ? 5.248 5.994 -15.720 1.00 61.12 84 GLU A N 1
ATOM 685 C CA . GLU A 1 84 ? 5.626 5.356 -16.984 1.00 61.12 84 GLU A CA 1
ATOM 686 C C . GLU A 1 84 ? 7.035 5.802 -17.431 1.00 61.12 84 GLU A C 1
ATOM 688 O O . GLU A 1 84 ? 7.872 4.984 -17.795 1.00 61.12 84 GLU A O 1
ATOM 693 N N . GLU A 1 85 ? 7.372 7.079 -17.231 1.00 57.03 85 GLU A N 1
ATOM 694 C CA . GLU A 1 85 ? 8.702 7.650 -17.507 1.00 57.03 85 GLU A CA 1
ATOM 695 C C . GLU A 1 85 ? 9.810 7.115 -16.575 1.00 57.03 85 GLU A C 1
ATOM 697 O O . GLU A 1 85 ? 10.976 7.019 -16.948 1.00 57.03 85 GLU A O 1
ATOM 702 N N . ASN A 1 86 ? 9.457 6.702 -15.353 1.00 53.31 86 ASN A N 1
ATOM 703 C CA . ASN A 1 86 ? 10.387 6.107 -14.389 1.00 53.31 86 ASN A CA 1
ATOM 704 C C . ASN A 1 86 ? 10.556 4.590 -14.581 1.00 53.31 86 ASN A C 1
ATOM 706 O O . ASN A 1 86 ? 11.332 3.974 -13.841 1.00 53.31 86 ASN A O 1
ATOM 710 N N . LEU A 1 87 ? 9.889 3.980 -15.565 1.00 55.53 87 LEU A N 1
ATOM 711 C CA . LEU A 1 87 ? 10.106 2.579 -15.935 1.00 55.53 87 LEU A CA 1
ATOM 712 C C . LEU A 1 87 ? 11.540 2.340 -16.411 1.00 55.53 87 LEU A C 1
ATOM 714 O O . LEU A 1 87 ? 12.138 1.325 -16.054 1.00 55.53 87 LEU A O 1
ATOM 718 N N . GLU A 1 88 ? 12.135 3.316 -17.098 1.00 52.88 88 GLU A N 1
ATOM 719 C CA . GLU A 1 88 ? 13.557 3.287 -17.460 1.00 52.88 88 GLU A CA 1
ATOM 720 C C . GLU A 1 88 ? 14.475 3.409 -16.233 1.00 52.88 88 GLU A C 1
ATOM 722 O O . GLU A 1 88 ? 15.559 2.824 -16.200 1.00 52.88 88 GLU A O 1
ATOM 727 N N . SER A 1 89 ? 14.017 4.105 -15.184 1.00 59.41 89 SER A N 1
ATOM 728 C CA . SER A 1 89 ? 14.721 4.226 -13.895 1.00 59.41 89 SER A CA 1
ATOM 729 C C . SER A 1 89 ? 14.583 2.983 -13.004 1.00 59.41 89 SER A C 1
ATOM 731 O O . SER A 1 89 ? 15.256 2.880 -11.972 1.00 59.41 89 SER A O 1
ATOM 733 N N . GLY A 1 90 ? 13.693 2.059 -13.383 1.00 62.66 90 GLY A N 1
ATOM 734 C CA . GLY A 1 90 ? 13.539 0.768 -12.742 1.00 62.66 90 GLY A CA 1
ATOM 735 C C . GLY A 1 90 ? 12.895 0.810 -11.357 1.00 62.66 90 GLY A C 1
ATOM 736 O O . GLY A 1 90 ? 13.293 0.022 -10.510 1.00 62.66 90 GLY A O 1
ATOM 737 N N . LYS A 1 91 ? 11.962 1.722 -11.045 1.00 73.50 91 LYS A N 1
ATOM 738 C CA . LYS A 1 91 ? 11.424 1.864 -9.670 1.00 73.50 91 LYS A CA 1
ATOM 739 C C . LYS A 1 91 ? 9.908 1.712 -9.598 1.00 73.50 91 LYS A C 1
ATOM 741 O O . LYS A 1 91 ? 9.179 2.431 -10.268 1.00 73.50 91 LYS A O 1
ATOM 746 N N . VAL A 1 92 ? 9.444 0.846 -8.696 1.00 80.44 92 VAL A N 1
ATOM 747 C CA . VAL A 1 92 ? 8.023 0.688 -8.339 1.00 80.44 92 VAL A CA 1
ATOM 748 C C . VAL A 1 92 ? 7.859 0.912 -6.840 1.00 80.44 92 VAL A C 1
ATOM 750 O O . VAL A 1 92 ? 8.665 0.421 -6.044 1.00 80.44 92 VAL A O 1
ATOM 753 N N . VAL A 1 93 ? 6.833 1.664 -6.445 1.00 82.88 93 VAL A N 1
ATOM 754 C CA . VAL A 1 93 ? 6.506 1.922 -5.040 1.00 82.88 93 VAL A CA 1
ATOM 755 C C . VAL A 1 93 ? 5.196 1.227 -4.694 1.00 82.88 93 VAL A C 1
ATOM 757 O O . VAL A 1 93 ? 4.227 1.321 -5.434 1.00 82.88 93 VAL A O 1
ATOM 760 N N . TYR A 1 94 ? 5.155 0.543 -3.560 1.00 85.00 94 TYR A N 1
ATOM 761 C CA . TYR A 1 94 ? 3.933 -0.015 -2.995 1.00 85.00 94 TYR A CA 1
ATOM 762 C C . TYR A 1 94 ? 3.625 0.726 -1.714 1.00 85.00 94 TYR A C 1
ATOM 764 O O . TYR A 1 94 ? 4.506 0.898 -0.876 1.00 85.00 94 TYR A O 1
ATOM 772 N N . ILE A 1 95 ? 2.383 1.151 -1.563 1.00 83.88 95 ILE A N 1
ATOM 773 C CA . ILE A 1 95 ? 1.838 1.654 -0.315 1.00 83.88 95 ILE A CA 1
ATOM 774 C C . ILE A 1 95 ? 0.734 0.692 0.077 1.00 83.88 95 ILE A C 1
ATOM 776 O O . ILE A 1 95 ? -0.120 0.370 -0.742 1.00 83.88 95 ILE A O 1
ATOM 780 N N . TYR A 1 96 ? 0.738 0.211 1.306 1.00 85.19 96 TYR A N 1
ATOM 781 C CA . TYR A 1 96 ? -0.327 -0.655 1.785 1.00 85.19 96 TYR A CA 1
ATOM 782 C C . TYR A 1 96 ? -0.758 -0.254 3.179 1.00 85.19 96 TYR A C 1
ATOM 784 O O . TYR A 1 96 ? 0.044 0.260 3.964 1.00 85.19 96 TYR A O 1
ATOM 792 N N . PHE A 1 97 ? -2.037 -0.482 3.467 1.00 81.81 97 PHE A N 1
ATOM 793 C CA . PHE A 1 97 ? -2.568 -0.327 4.808 1.00 81.81 97 PHE A CA 1
ATOM 794 C C . PHE A 1 97 ? -3.498 -1.466 5.199 1.00 81.81 97 PHE A C 1
ATOM 796 O O . PHE A 1 97 ? -4.117 -2.110 4.349 1.00 81.81 97 PHE A O 1
ATOM 803 N N . PHE A 1 98 ? -3.582 -1.699 6.503 1.00 81.88 98 PHE A N 1
ATOM 804 C CA . PHE A 1 98 ? -4.326 -2.807 7.086 1.00 81.88 98 PHE A CA 1
ATOM 805 C C . PHE A 1 98 ? -5.580 -2.330 7.823 1.00 81.88 98 PHE A C 1
ATOM 807 O O . PHE A 1 98 ? -5.576 -1.248 8.408 1.00 81.88 98 PHE A O 1
ATOM 814 N N . SER A 1 99 ? -6.636 -3.146 7.799 1.00 79.44 99 SER A N 1
ATOM 815 C CA . SER A 1 99 ? -7.878 -2.930 8.548 1.00 79.44 99 SER A CA 1
ATOM 816 C C . SER A 1 99 ? -8.530 -4.265 8.925 1.00 79.44 99 SER A C 1
ATOM 818 O O . SER A 1 99 ? -8.279 -5.299 8.308 1.00 79.44 99 SER A O 1
ATOM 820 N N . ASN A 1 100 ? -9.388 -4.248 9.944 1.00 80.94 100 ASN A N 1
ATOM 821 C CA . ASN A 1 100 ? -10.275 -5.362 10.289 1.00 80.94 100 ASN A CA 1
ATOM 822 C C . ASN A 1 100 ? -11.692 -5.220 9.719 1.00 80.94 100 ASN A C 1
ATOM 824 O O . ASN A 1 100 ? -12.468 -6.169 9.800 1.00 80.94 100 ASN A O 1
ATOM 828 N N . ASP A 1 101 ? -12.011 -4.087 9.094 1.00 78.56 101 ASP A N 1
ATOM 829 C CA . ASP A 1 101 ? -13.293 -3.862 8.434 1.00 78.56 101 ASP A CA 1
ATOM 830 C C . ASP A 1 101 ? -13.108 -3.772 6.915 1.00 78.56 101 ASP A C 1
ATOM 832 O O . ASP A 1 101 ? -12.227 -3.080 6.396 1.00 78.56 101 ASP A O 1
ATOM 836 N N . LYS A 1 102 ? -13.978 -4.478 6.191 1.00 73.12 102 LYS A N 1
ATOM 837 C CA . LYS A 1 102 ? -14.030 -4.469 4.731 1.00 73.12 102 LYS A CA 1
ATOM 838 C C . LYS A 1 102 ? -14.470 -3.106 4.191 1.00 73.12 102 LYS A C 1
ATOM 840 O O . LYS A 1 102 ? -14.136 -2.767 3.061 1.00 73.12 102 LYS A O 1
ATOM 845 N N . SER A 1 103 ? -15.242 -2.324 4.947 1.00 74.50 103 SER A N 1
ATOM 846 C CA . SER A 1 103 ? -15.688 -1.006 4.488 1.00 74.50 103 SER A CA 1
ATOM 847 C C . SER A 1 103 ? -14.555 0.005 4.375 1.00 74.50 103 SER A C 1
ATOM 849 O O . SER A 1 103 ? -14.704 0.970 3.629 1.00 74.50 103 SER A O 1
ATOM 851 N N . ASP A 1 104 ? -13.435 -0.239 5.055 1.00 70.62 104 ASP A N 1
ATOM 852 C CA . ASP A 1 104 ? -12.278 0.654 5.090 1.00 70.62 104 ASP A CA 1
ATOM 853 C C . ASP A 1 104 ? -11.218 0.267 4.068 1.00 70.62 104 ASP A C 1
ATOM 855 O O . ASP A 1 104 ? -10.080 0.702 4.140 1.00 70.62 104 ASP A O 1
ATOM 859 N N . THR A 1 105 ? -11.552 -0.559 3.083 1.00 69.19 105 THR A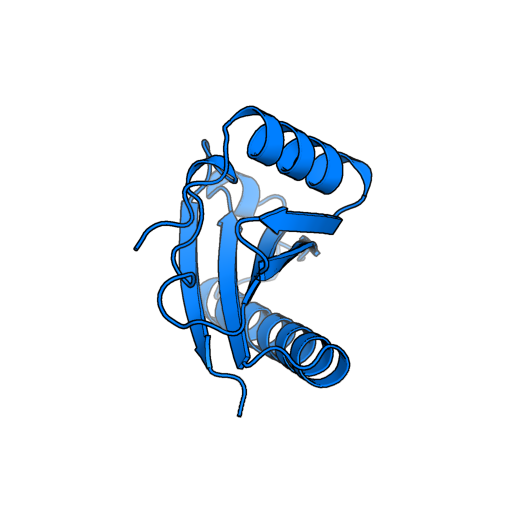 N 1
ATOM 860 C CA . THR A 1 105 ? -10.552 -1.057 2.136 1.00 69.19 105 THR A CA 1
ATOM 861 C C . THR A 1 105 ? -10.367 -0.151 0.920 1.00 69.19 105 THR A C 1
ATOM 863 O O . THR A 1 105 ? -9.752 -0.545 -0.067 1.00 69.19 105 THR A O 1
ATOM 866 N N . THR A 1 106 ? -10.929 1.058 0.955 1.00 75.88 106 THR A N 1
ATOM 867 C CA . THR A 1 106 ? -10.770 2.042 -0.120 1.00 75.88 106 THR A CA 1
ATOM 868 C C . THR A 1 106 ? -9.413 2.720 0.018 1.00 75.88 106 THR A C 1
ATOM 870 O O . THR A 1 106 ? -9.106 3.267 1.077 1.00 75.88 106 THR A O 1
ATOM 873 N N . PHE A 1 107 ? -8.609 2.703 -1.046 1.00 75.56 107 PHE A N 1
ATOM 874 C CA . PHE A 1 107 ? -7.314 3.375 -1.046 1.00 75.56 107 PHE A CA 1
ATOM 875 C C . PHE A 1 107 ? -7.489 4.906 -0.972 1.00 75.56 107 PHE A C 1
ATOM 877 O O . PHE A 1 107 ? -8.316 5.438 -1.711 1.00 75.56 107 PHE A O 1
ATOM 884 N N . PRO A 1 108 ? -6.759 5.624 -0.098 1.00 73.69 108 PRO A N 1
ATOM 885 C CA . PRO A 1 108 ? -6.828 7.082 -0.044 1.00 73.69 108 PRO A CA 1
ATOM 886 C C . PRO A 1 108 ? -6.068 7.702 -1.223 1.00 73.69 108 PRO A C 1
ATOM 888 O O . PRO A 1 108 ? -4.841 7.599 -1.297 1.00 73.69 108 PRO A O 1
ATOM 891 N N . ASP A 1 109 ? -6.790 8.355 -2.134 1.00 72.81 109 ASP A N 1
ATOM 892 C CA . ASP A 1 109 ? -6.227 9.024 -3.321 1.00 72.81 109 ASP A CA 1
ATOM 893 C C . ASP A 1 109 ? -5.196 10.101 -2.939 1.00 72.81 109 ASP A C 1
ATOM 895 O O . ASP A 1 109 ? -4.255 10.386 -3.673 1.00 72.81 109 ASP A O 1
ATOM 899 N N . GLU A 1 110 ? -5.330 10.669 -1.742 1.00 73.12 110 GLU A N 1
ATOM 900 C CA . GLU A 1 110 ? -4.465 11.712 -1.197 1.00 73.12 110 GLU A CA 1
ATOM 901 C C . GLU A 1 110 ? -3.025 11.218 -0.953 1.00 73.12 110 GLU A C 1
ATOM 903 O O . GLU A 1 110 ? -2.100 12.025 -0.876 1.00 73.12 110 GLU A O 1
ATOM 908 N N . LEU A 1 111 ? -2.808 9.897 -0.878 1.00 69.38 111 LEU A N 1
ATOM 909 C CA . LEU A 1 111 ? -1.472 9.306 -0.748 1.00 69.38 111 LEU A CA 1
ATOM 910 C C . LEU A 1 111 ? -0.664 9.354 -2.053 1.00 69.38 111 LEU A C 1
ATOM 912 O O . LEU A 1 111 ? 0.547 9.117 -2.023 1.00 69.38 111 LEU A O 1
ATOM 916 N N . VAL A 1 112 ? -1.308 9.618 -3.197 1.00 67.38 112 VAL A N 1
ATOM 917 C CA . VAL A 1 112 ? -0.656 9.597 -4.511 1.00 67.38 112 VAL A CA 1
ATOM 918 C C . VAL A 1 112 ? -1.368 10.503 -5.509 1.00 67.38 112 VAL A C 1
ATOM 920 O O . VAL A 1 112 ? -2.401 10.149 -6.060 1.00 67.38 112 VAL A O 1
ATOM 923 N N . SER A 1 113 ? -0.776 11.661 -5.808 1.00 58.88 113 SER A N 1
ATOM 924 C CA . SER A 1 113 ? -1.394 12.659 -6.695 1.00 58.88 113 SER A CA 1
ATOM 925 C C . SER A 1 113 ? -0.800 12.737 -8.110 1.00 58.88 113 SER A C 1
ATOM 927 O O . SER A 1 113 ? -1.268 13.540 -8.910 1.00 58.88 113 SER A O 1
ATOM 929 N N . GLN A 1 114 ? 0.233 11.950 -8.447 1.00 60.69 114 GLN A N 1
ATOM 930 C CA . GLN A 1 114 ? 1.048 12.174 -9.664 1.00 60.69 114 GLN A CA 1
ATOM 931 C C . GLN A 1 114 ? 1.558 10.895 -10.358 1.00 60.69 114 GLN A C 1
ATOM 933 O O . GLN A 1 114 ? 2.558 10.928 -11.080 1.00 60.69 114 GLN A O 1
ATOM 938 N N . TYR A 1 115 ? 0.928 9.751 -10.105 1.00 65.62 115 TYR A N 1
ATOM 939 C CA . TYR A 1 115 ? 1.429 8.445 -10.535 1.00 65.62 115 TYR A CA 1
ATOM 940 C C . TYR A 1 115 ? 0.284 7.547 -10.996 1.00 65.62 115 TYR A C 1
ATOM 942 O O . TYR A 1 115 ? -0.840 7.686 -10.510 1.00 65.62 115 TYR A O 1
ATOM 950 N N . GLU A 1 116 ? 0.582 6.592 -11.878 1.00 65.31 116 GLU A N 1
ATOM 951 C CA . GLU A 1 116 ? -0.345 5.502 -12.155 1.00 65.31 116 GLU A CA 1
ATOM 952 C C . GLU A 1 116 ? -0.525 4.682 -10.879 1.00 65.31 116 GLU A C 1
ATOM 954 O O . GLU A 1 116 ? 0.442 4.213 -10.265 1.00 65.31 116 GLU A O 1
ATOM 959 N N . LEU A 1 117 ? -1.785 4.565 -10.465 1.00 77.56 117 LEU A N 1
ATOM 960 C CA . LEU A 1 117 ? -2.190 3.918 -9.234 1.00 77.56 117 LEU A CA 1
ATOM 961 C C . LEU A 1 117 ? -3.021 2.682 -9.573 1.00 77.56 117 LEU A C 1
ATOM 963 O O . LEU A 1 117 ? -4.141 2.782 -10.070 1.00 77.56 117 LEU A O 1
ATOM 967 N N . HIS A 1 118 ? -2.484 1.507 -9.260 1.00 78.50 118 HIS A N 1
ATOM 968 C CA . HIS A 1 118 ? -3.253 0.268 -9.258 1.00 78.50 118 HIS A CA 1
ATOM 969 C C . HIS A 1 118 ? -3.588 -0.117 -7.824 1.00 78.50 118 HIS A C 1
ATOM 971 O O . HIS A 1 118 ? -2.677 -0.259 -7.007 1.00 78.50 118 HIS A O 1
ATOM 977 N N . THR A 1 119 ? -4.874 -0.296 -7.517 1.00 81.06 119 THR A N 1
ATOM 978 C CA . THR A 1 119 ? -5.323 -0.652 -6.169 1.00 81.06 119 THR A CA 1
ATOM 979 C C . THR A 1 119 ? -6.086 -1.960 -6.145 1.00 81.06 119 THR A C 1
ATOM 981 O O . THR A 1 119 ? -6.857 -2.276 -7.051 1.00 81.06 119 THR A O 1
ATOM 984 N N . TRP A 1 120 ? -5.871 -2.734 -5.088 1.00 83.19 120 TRP A N 1
ATOM 985 C CA . TRP A 1 120 ? -6.673 -3.913 -4.801 1.00 83.19 120 TRP A CA 1
ATOM 986 C C . TRP A 1 120 ? -6.686 -4.209 -3.306 1.00 83.19 120 TRP A C 1
ATOM 988 O O . TRP A 1 120 ? -5.802 -3.802 -2.550 1.00 83.19 120 TRP A O 1
ATOM 998 N N . THR A 1 121 ? -7.709 -4.942 -2.880 1.00 80.75 121 THR A N 1
ATOM 999 C CA . THR A 1 121 ? -7.875 -5.383 -1.497 1.00 80.75 121 THR A CA 1
ATOM 1000 C C . THR A 1 121 ? -7.713 -6.891 -1.420 1.00 80.75 121 THR A C 1
ATOM 1002 O O . THR A 1 121 ? -8.294 -7.636 -2.215 1.00 80.75 121 THR A O 1
ATOM 1005 N N . ARG A 1 122 ? -6.971 -7.360 -0.419 1.00 79.25 122 ARG A N 1
ATOM 1006 C CA . ARG A 1 122 ? -6.857 -8.775 -0.074 1.00 79.25 122 ARG A CA 1
ATOM 1007 C C . ARG A 1 122 ? -7.491 -9.039 1.282 1.00 79.25 122 ARG A C 1
ATOM 1009 O O . ARG A 1 122 ? -7.207 -8.350 2.256 1.00 79.25 122 ARG A O 1
ATOM 1016 N N . MET A 1 123 ? -8.343 -10.060 1.321 1.00 82.81 123 MET A N 1
ATOM 1017 C CA . MET A 1 123 ? -8.740 -10.712 2.563 1.00 82.81 123 MET A CA 1
ATOM 1018 C C . MET A 1 123 ? -7.629 -11.684 2.949 1.00 82.81 123 MET A C 1
ATOM 1020 O O . MET A 1 123 ? -7.202 -12.488 2.119 1.00 82.81 123 MET A O 1
ATOM 1024 N N . ILE A 1 124 ? -7.172 -11.593 4.188 1.00 79.12 124 ILE A N 1
ATOM 1025 C CA . ILE A 1 124 ? -6.092 -12.399 4.739 1.00 79.12 124 ILE A CA 1
ATOM 1026 C C . ILE A 1 124 ? -6.777 -13.403 5.668 1.00 79.12 124 ILE A C 1
ATOM 1028 O O . ILE A 1 124 ? -7.317 -13.027 6.705 1.00 79.12 124 ILE A O 1
ATOM 1032 N N . LYS A 1 125 ? -6.896 -14.646 5.192 1.00 62.06 125 LYS A N 1
ATOM 1033 C CA . LYS A 1 125 ? -7.480 -15.789 5.905 1.00 62.06 125 LYS A CA 1
ATOM 1034 C C . LYS A 1 125 ? -6.389 -16.776 6.266 1.00 62.06 125 LYS A C 1
ATOM 1036 O O . LYS A 1 125 ? -5.520 -16.985 5.388 1.00 62.06 125 LYS A O 1
#

Foldseek 3Di:
DEPPDPPVVLVVQLVCCVPPQWDWDADPNWIKIKGKDKDFDQLVPCPDVPVVVVVVVVVVVVVVLVVCVVVVFFKKKKKKWDAPVCSNVRMIMIMMMTGNDPVHNHDDCSSDDDTDIDMDMDGRD

Sequence (125 aa):
MKINLPTETMEGIIKSLEIKNQASTRFNGQDFHFKKERFSFDSGKASNFSTFLEKLDQKVEKVIRHEAESKNFTFATIGRVWQEENLESGKVVYIYFFSNDKSDTTFPDELVSQYELHTWTRMIK

Secondary structure (DSSP, 8-state):
------HHHHHHHHHHHHHHSEEEEEETTEEEEEEEEEEE--GGG-S-HHHHHHHHHHHHHHHHHHHHHHHT-SEEEEEEEE-GGGGTTTEEEEEEEEES-GGG----GGG-SSSEEEEEEEE--